Protein AF-V6J7S2-F1 (afdb_monomer)

Organism: NCBI:txid1395513

pLDDT: mean 79.49, std 21.88, range [37.88, 98.75]

Foldseek 3Di:
DDDDPPPPVPVVVPPPPDDDDDDDPPPDDDDDLDDDPVNVVVLVVLLVVLVVLLVVLVVVLVVDDDPVSNVVSVVSNVVSVVVNVVSVVVVVVSVVSVVVVVPPPD

Structure (mmCIF, N/CA/C/O backbone):
data_AF-V6J7S2-F1
#
_entry.id   AF-V6J7S2-F1
#
loop_
_atom_site.group_PDB
_atom_site.id
_atom_site.type_symbol
_atom_site.label_atom_id
_atom_site.label_alt_id
_atom_site.label_comp_id
_atom_site.label_asym_id
_atom_site.label_entity_id
_atom_site.label_seq_id
_atom_site.pdbx_PDB_ins_code
_atom_site.Cartn_x
_atom_site.Cartn_y
_atom_site.Cartn_z
_atom_site.occupancy
_atom_site.B_iso_or_equiv
_atom_site.auth_seq_id
_atom_site.auth_comp_id
_atom_site.auth_asym_id
_atom_site.auth_atom_id
_atom_site.pdbx_PDB_model_num
ATOM 1 N N . MET A 1 1 ? -10.567 63.717 -50.681 1.00 44.69 1 MET A N 1
ATOM 2 C CA . MET A 1 1 ? -10.073 63.108 -49.425 1.00 44.69 1 MET A CA 1
ATOM 3 C C . MET A 1 1 ? -10.692 61.711 -49.360 1.00 44.69 1 MET A C 1
ATOM 5 O O . MET A 1 1 ? -11.870 61.615 -49.075 1.00 44.69 1 MET A O 1
ATOM 9 N N . SER A 1 2 ? -10.089 60.631 -49.881 1.00 49.56 2 SER A N 1
ATOM 10 C CA . SER A 1 2 ? -8.755 60.079 -49.559 1.00 49.56 2 SER A CA 1
ATOM 11 C C . SER A 1 2 ? -8.620 60.026 -48.034 1.00 49.56 2 SER A C 1
ATOM 13 O O . SER A 1 2 ? -8.595 61.090 -47.434 1.00 49.56 2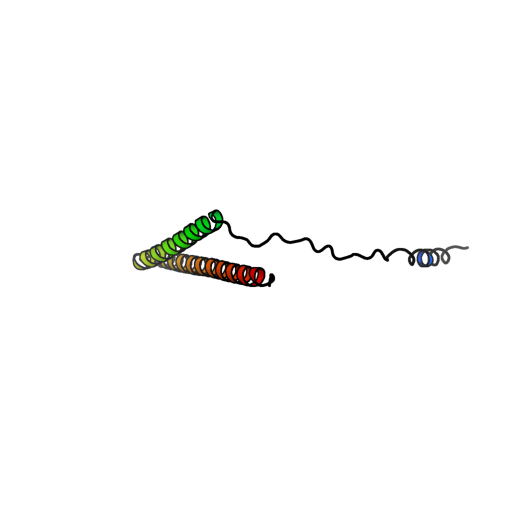 SER A O 1
ATOM 15 N N . THR A 1 3 ? -8.661 58.898 -47.327 1.00 44.06 3 THR A N 1
ATOM 16 C CA . THR A 1 3 ? -7.902 57.656 -47.517 1.00 44.06 3 THR A CA 1
ATOM 17 C C . THR A 1 3 ? -8.476 56.580 -46.570 1.00 44.06 3 THR A C 1
ATOM 19 O O . THR A 1 3 ? -8.279 56.661 -45.364 1.00 44.06 3 THR A O 1
ATOM 22 N N . ALA A 1 4 ? -9.182 55.551 -47.050 1.00 47.41 4 ALA A N 1
ATOM 23 C CA . ALA A 1 4 ? -9.557 54.431 -46.160 1.00 47.41 4 ALA A CA 1
ATOM 24 C C . ALA A 1 4 ? -9.679 53.061 -46.840 1.00 47.41 4 ALA A C 1
ATOM 26 O O . ALA A 1 4 ? -9.749 52.045 -46.157 1.00 47.41 4 ALA A O 1
ATOM 27 N N . THR A 1 5 ? -9.658 52.995 -48.171 1.00 49.12 5 THR A N 1
ATOM 28 C CA . THR A 1 5 ? -9.926 51.743 -48.897 1.00 49.12 5 THR A CA 1
ATOM 29 C C . THR A 1 5 ? -8.680 51.006 -49.389 1.00 49.12 5 THR A C 1
ATOM 31 O O . THR A 1 5 ? -8.796 49.874 -49.848 1.00 49.12 5 THR A O 1
ATOM 34 N N . THR A 1 6 ? -7.480 51.577 -49.242 1.00 51.34 6 THR A N 1
ATOM 35 C CA . THR A 1 6 ? -6.256 50.981 -49.816 1.00 51.34 6 THR A CA 1
ATOM 36 C C . THR A 1 6 ? -5.514 50.029 -48.868 1.00 51.34 6 THR A C 1
ATOM 38 O O . THR A 1 6 ? -4.833 49.130 -49.338 1.00 51.34 6 THR A O 1
ATOM 41 N N . LYS A 1 7 ? -5.672 50.122 -47.538 1.00 50.00 7 LYS A N 1
ATOM 42 C CA . LYS A 1 7 ? -4.854 49.307 -46.608 1.00 50.00 7 LYS A CA 1
ATOM 43 C C . LYS A 1 7 ? -5.317 47.858 -46.399 1.00 50.00 7 LYS A C 1
ATOM 45 O O . LYS A 1 7 ? -4.531 47.055 -45.912 1.00 50.00 7 LYS A O 1
ATOM 50 N N . LYS A 1 8 ? -6.555 47.489 -46.756 1.00 46.56 8 LYS A N 1
ATOM 51 C CA . LYS A 1 8 ? -7.068 46.130 -46.475 1.00 46.56 8 LYS A CA 1
ATOM 52 C C . LYS A 1 8 ? -6.681 45.092 -47.538 1.00 46.56 8 LYS A C 1
ATOM 54 O O . LYS A 1 8 ? -6.517 43.929 -47.199 1.00 46.56 8 LYS A O 1
ATOM 59 N N . LYS A 1 9 ? -6.471 45.508 -48.794 1.00 49.84 9 LYS A N 1
ATOM 60 C CA . LYS A 1 9 ? -6.188 44.590 -49.916 1.00 49.84 9 LYS A CA 1
ATOM 61 C C . LYS A 1 9 ? -4.724 44.151 -50.051 1.00 49.84 9 LYS A C 1
ATOM 63 O O . LYS A 1 9 ? -4.445 43.266 -50.851 1.00 49.84 9 LYS A O 1
ATOM 68 N N . GLU A 1 10 ? -3.798 44.718 -49.277 1.00 46.69 10 GLU A N 1
ATOM 69 C CA . GLU A 1 10 ? -2.367 44.375 -49.374 1.00 46.69 10 GLU A CA 1
ATOM 70 C C . GLU A 1 10 ? -1.913 43.340 -48.329 1.00 46.69 10 GLU A C 1
ATOM 72 O O . GLU A 1 10 ? -1.005 42.553 -48.597 1.00 46.69 10 GLU A O 1
ATOM 77 N N . CYS A 1 11 ? -2.611 43.233 -47.189 1.00 49.66 11 CYS A N 1
ATOM 78 C CA . CYS A 1 11 ? -2.367 42.169 -46.204 1.00 49.66 11 CYS A CA 1
ATOM 79 C C . CYS A 1 11 ? -2.881 40.789 -46.652 1.00 49.66 11 CYS A C 1
ATOM 81 O O . CYS A 1 11 ? -2.386 39.777 -46.165 1.00 49.66 11 CYS A O 1
ATOM 83 N N . GLU A 1 12 ? -3.832 40.718 -47.591 1.00 44.97 12 GLU A N 1
ATOM 84 C CA . GLU A 1 12 ? -4.344 39.434 -48.102 1.00 44.97 12 GLU A CA 1
ATOM 85 C C . GLU A 1 12 ? -3.411 38.786 -49.135 1.00 44.97 12 GLU A C 1
ATOM 87 O O . GLU A 1 12 ? -3.385 37.563 -49.248 1.00 44.97 12 GLU A O 1
ATOM 92 N N . LYS A 1 13 ? -2.590 39.564 -49.859 1.00 46.94 13 LYS A N 1
ATOM 93 C CA . LYS A 1 13 ? -1.695 39.002 -50.888 1.00 46.94 13 LYS A CA 1
ATOM 94 C C . LYS A 1 13 ? -0.370 38.465 -50.327 1.00 46.94 13 LYS A C 1
ATOM 96 O O . LYS A 1 13 ? 0.294 37.685 -51.001 1.00 46.94 13 LYS A O 1
ATOM 101 N N . HIS A 1 14 ? -0.006 38.822 -49.094 1.00 45.78 14 HIS A N 1
ATOM 102 C CA . HIS A 1 14 ? 1.232 38.363 -48.447 1.00 45.78 14 HIS A CA 1
ATOM 103 C C . HIS A 1 14 ? 1.057 37.189 -47.469 1.00 45.78 14 HIS A C 1
ATOM 105 O O . HIS A 1 14 ? 2.049 36.708 -46.932 1.00 45.78 14 HIS A O 1
ATOM 111 N N . MET A 1 15 ? -0.160 36.674 -47.262 1.00 42.97 15 MET A N 1
ATOM 112 C CA . MET A 1 15 ? -0.415 35.586 -46.304 1.00 42.97 15 MET A CA 1
ATOM 113 C C . MET A 1 15 ? -0.782 34.255 -46.983 1.00 42.97 15 MET A C 1
ATOM 115 O O . MET A 1 15 ? -1.6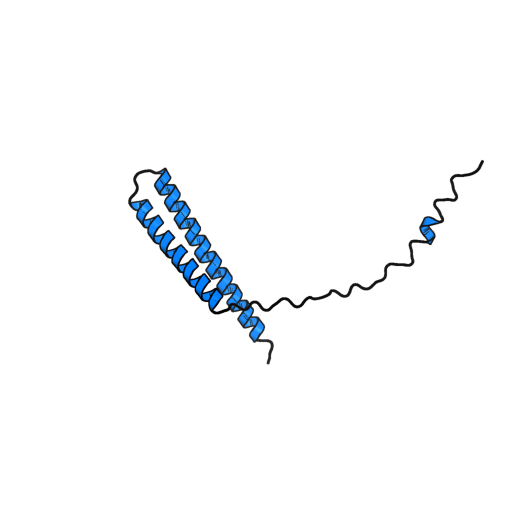17 33.510 -46.484 1.00 42.97 15 MET A O 1
ATOM 119 N N . ASN A 1 16 ? -0.201 33.950 -48.149 1.00 46.41 16 ASN A N 1
ATOM 120 C CA . ASN A 1 16 ? -0.464 32.682 -48.849 1.00 46.41 16 ASN A CA 1
ATOM 121 C C . ASN A 1 16 ? 0.802 32.015 -49.414 1.00 46.41 16 ASN A C 1
ATOM 123 O O . ASN A 1 16 ? 0.753 31.356 -50.444 1.00 46.41 16 ASN A O 1
ATOM 127 N N . MET A 1 17 ? 1.971 32.200 -48.790 1.00 47.00 17 MET A N 1
ATOM 128 C CA . MET A 1 17 ? 3.171 31.520 -49.299 1.00 47.00 17 MET A CA 1
ATOM 129 C C . MET A 1 17 ? 4.188 31.065 -48.255 1.00 47.00 17 MET A C 1
ATOM 131 O O . MET A 1 17 ? 5.372 30.975 -48.564 1.00 47.00 17 MET A O 1
ATOM 135 N N . GLN A 1 18 ? 3.771 30.750 -47.024 1.00 46.72 18 GLN A N 1
ATOM 136 C CA . GLN A 1 18 ? 4.725 30.151 -46.088 1.00 46.72 18 GLN A CA 1
ATOM 137 C C . GLN A 1 18 ? 4.087 29.355 -44.948 1.00 46.72 18 GLN A C 1
ATOM 139 O O . GLN A 1 18 ? 4.198 29.724 -43.785 1.00 46.72 18 GLN A O 1
ATOM 144 N N . GLN A 1 19 ? 3.459 28.218 -45.256 1.00 45.03 19 GLN A N 1
ATOM 145 C CA . GLN A 1 19 ? 3.346 27.159 -44.249 1.00 45.03 19 GLN A CA 1
ATOM 146 C C . GLN A 1 19 ? 3.158 25.784 -44.888 1.00 45.03 19 GLN A C 1
ATOM 148 O O . GLN A 1 19 ? 2.091 25.185 -44.863 1.00 45.03 19 GLN A O 1
ATOM 153 N N . GLN A 1 20 ? 4.237 25.278 -45.477 1.00 45.28 20 GLN A N 1
ATOM 154 C CA . GLN A 1 20 ? 4.367 23.860 -45.795 1.00 45.28 20 GLN A CA 1
ATOM 155 C C . GLN A 1 20 ? 5.742 23.377 -45.325 1.00 45.28 20 GLN A C 1
ATOM 157 O O . GLN A 1 20 ? 6.595 22.979 -46.108 1.00 45.28 20 GLN A O 1
ATOM 162 N N . SER A 1 21 ? 5.985 23.469 -44.016 1.00 42.59 21 SER A N 1
ATOM 163 C CA . SER A 1 21 ? 7.042 22.703 -43.359 1.00 42.59 21 SER A CA 1
ATOM 164 C C . SER A 1 21 ? 6.414 21.416 -42.830 1.00 42.59 21 SER A C 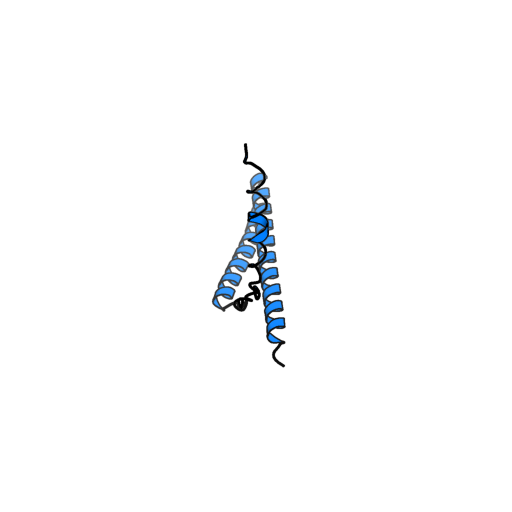1
ATOM 166 O O . SER A 1 21 ? 5.670 21.419 -41.851 1.00 42.59 21 SER A O 1
ATOM 168 N N . GLY A 1 22 ? 6.668 20.315 -43.538 1.00 49.22 22 GLY A N 1
ATOM 169 C CA . GLY A 1 22 ? 6.255 18.978 -43.130 1.00 49.22 22 GLY A CA 1
ATOM 170 C C . GLY A 1 22 ? 6.824 18.650 -41.754 1.00 49.22 22 GLY A C 1
ATOM 171 O O . GLY A 1 22 ? 8.027 18.463 -41.598 1.00 49.22 22 GLY A O 1
ATOM 172 N N . GLN A 1 23 ? 5.955 18.600 -40.749 1.00 48.19 23 GLN A N 1
ATOM 173 C CA . GLN A 1 23 ? 6.290 18.045 -39.448 1.00 48.19 23 GLN A CA 1
ATOM 174 C C . GLN A 1 23 ? 6.207 16.525 -39.567 1.00 48.19 23 GLN A C 1
ATOM 176 O O . GLN A 1 23 ? 5.141 15.932 -39.417 1.00 48.19 23 GLN A O 1
ATOM 181 N N . THR A 1 24 ? 7.329 15.882 -39.882 1.00 60.44 24 THR A N 1
ATOM 182 C CA . THR A 1 24 ? 7.497 14.451 -39.617 1.00 60.44 24 THR A CA 1
ATOM 183 C C . THR A 1 24 ? 7.307 14.234 -38.114 1.00 60.44 24 THR A C 1
ATOM 185 O O . THR A 1 24 ? 8.023 14.871 -37.336 1.00 60.44 24 THR A O 1
ATOM 188 N N . PRO A 1 25 ? 6.363 13.384 -37.673 1.00 61.22 25 PRO A N 1
ATOM 189 C CA . PRO A 1 25 ? 6.224 13.071 -36.260 1.00 61.22 25 PRO A CA 1
ATOM 190 C C . PRO A 1 25 ? 7.525 12.423 -35.778 1.00 61.22 25 PRO A C 1
ATOM 192 O O . PRO A 1 25 ? 7.876 11.315 -36.180 1.00 61.22 25 PRO A O 1
ATOM 195 N N . MET A 1 26 ? 8.268 13.148 -34.941 1.00 61.44 26 MET A N 1
ATOM 196 C CA . MET A 1 26 ? 9.440 12.628 -34.243 1.00 61.44 26 MET A CA 1
ATOM 197 C C . MET A 1 26 ? 8.952 11.595 -33.227 1.00 61.44 26 MET A C 1
ATOM 199 O O . MET A 1 26 ? 8.530 11.940 -32.124 1.00 61.44 26 MET A O 1
ATOM 203 N N . ASN A 1 27 ? 8.965 10.322 -33.618 1.00 69.06 27 ASN A N 1
ATOM 204 C CA . ASN A 1 27 ? 8.729 9.214 -32.705 1.00 69.06 27 ASN A CA 1
ATOM 205 C C . ASN A 1 27 ? 9.981 9.043 -31.836 1.00 69.06 27 ASN A C 1
ATOM 207 O O . ASN A 1 27 ? 10.948 8.400 -32.244 1.00 69.06 27 ASN A O 1
ATOM 211 N N . PHE A 1 28 ? 10.000 9.672 -30.661 1.00 75.31 28 PHE A N 1
ATOM 212 C CA . PHE A 1 28 ? 11.056 9.428 -29.684 1.00 75.31 28 PHE A CA 1
ATOM 213 C C . PHE A 1 28 ? 10.939 7.988 -29.184 1.00 75.31 28 PHE A C 1
ATOM 215 O O . PHE A 1 28 ? 9.878 7.575 -28.715 1.00 75.31 28 PHE A O 1
ATOM 222 N N . ALA A 1 29 ? 12.027 7.223 -29.285 1.00 77.94 29 ALA A N 1
ATOM 223 C CA . ALA A 1 29 ? 12.088 5.885 -28.718 1.00 77.94 29 ALA A CA 1
ATOM 224 C C . ALA A 1 29 ? 11.878 5.984 -27.202 1.00 77.94 29 ALA A C 1
ATOM 226 O O . ALA A 1 29 ? 12.695 6.577 -26.493 1.00 77.94 29 ALA A O 1
ATOM 227 N N . GLN A 1 30 ? 10.765 5.441 -26.707 1.00 73.38 30 GLN A N 1
ATOM 228 C CA . GLN A 1 30 ? 10.561 5.335 -25.271 1.00 73.38 30 GLN A CA 1
ATOM 229 C C . GLN A 1 30 ? 11.487 4.251 -24.711 1.00 73.38 30 GLN A C 1
ATOM 231 O O . GLN A 1 30 ? 11.653 3.203 -25.345 1.00 73.38 30 GLN A O 1
ATOM 236 N N . PRO A 1 31 ? 12.112 4.494 -23.547 1.00 69.50 31 PRO A N 1
ATOM 237 C CA . PRO A 1 31 ? 12.951 3.496 -22.912 1.00 69.50 31 PRO A CA 1
ATOM 238 C C . PRO A 1 31 ? 12.134 2.224 -22.623 1.00 69.50 31 PRO A C 1
ATOM 240 O O . PRO A 1 31 ? 10.962 2.325 -22.248 1.00 69.50 31 PRO A O 1
ATOM 243 N N . PRO A 1 32 ? 12.730 1.029 -22.788 1.00 74.62 32 PRO A N 1
ATOM 244 C CA . PRO A 1 32 ? 12.057 -0.227 -22.489 1.00 74.62 32 PRO A CA 1
ATOM 245 C C . PRO A 1 32 ? 11.554 -0.266 -21.043 1.00 74.62 32 PRO A C 1
ATOM 247 O O . PRO A 1 32 ? 12.280 0.097 -20.117 1.00 74.62 32 PRO A O 1
ATOM 250 N N . ALA A 1 33 ? 10.332 -0.755 -20.843 1.00 76.94 33 ALA A N 1
ATOM 251 C CA . ALA A 1 33 ? 9.802 -1.045 -19.516 1.00 76.94 33 ALA A CA 1
ATOM 252 C C . ALA A 1 33 ? 10.488 -2.311 -18.971 1.00 76.94 33 ALA A C 1
ATOM 254 O O . ALA A 1 33 ? 10.021 -3.431 -19.180 1.00 76.94 33 ALA A O 1
ATOM 255 N N . ILE A 1 34 ? 11.660 -2.133 -18.361 1.00 85.81 34 ILE A N 1
ATOM 256 C CA . ILE A 1 34 ? 12.435 -3.192 -17.710 1.00 85.81 34 ILE A CA 1
ATOM 257 C C . ILE A 1 34 ? 12.471 -2.889 -16.214 1.00 85.81 34 ILE A C 1
ATOM 259 O O . ILE A 1 34 ? 12.874 -1.799 -15.813 1.00 85.81 34 ILE A O 1
ATOM 263 N N . LEU A 1 35 ? 12.095 -3.873 -15.397 1.00 89.00 35 LEU A N 1
ATOM 264 C CA . LEU A 1 35 ? 12.304 -3.843 -13.951 1.00 89.00 35 LEU A CA 1
ATOM 265 C C . LEU A 1 35 ? 13.639 -4.508 -13.624 1.00 89.00 35 LEU A C 1
ATOM 267 O O . LEU A 1 35 ? 13.911 -5.631 -14.051 1.00 89.00 35 LEU A O 1
ATOM 271 N N . SER A 1 36 ? 14.469 -3.815 -12.856 1.00 91.88 36 SER A N 1
ATOM 272 C CA . SER A 1 36 ? 15.715 -4.355 -12.324 1.00 91.88 36 SER A CA 1
ATOM 273 C C . SER A 1 36 ? 15.466 -5.188 -11.064 1.00 91.88 36 SER A C 1
ATOM 275 O O . SER A 1 36 ? 14.434 -5.069 -10.405 1.00 91.88 36 SER A O 1
ATOM 277 N N . THR A 1 37 ? 16.460 -5.977 -10.648 1.00 93.50 37 THR A N 1
ATOM 278 C CA . THR A 1 37 ? 16.434 -6.688 -9.357 1.00 93.50 37 THR A CA 1
ATOM 279 C C . THR A 1 37 ? 16.182 -5.747 -8.179 1.00 93.50 37 THR A C 1
ATOM 281 O O . THR A 1 37 ? 15.470 -6.102 -7.245 1.00 93.50 37 THR A O 1
ATOM 284 N N . LYS A 1 38 ? 16.731 -4.526 -8.227 1.00 95.00 38 LYS A N 1
ATOM 285 C CA . LYS A 1 38 ? 16.532 -3.523 -7.178 1.00 95.00 38 LYS A CA 1
ATOM 286 C C . LYS A 1 38 ? 15.062 -3.106 -7.076 1.00 95.00 38 LYS A C 1
ATOM 288 O O . LYS A 1 38 ? 14.554 -2.956 -5.969 1.00 95.00 38 LYS A O 1
ATOM 293 N N . ASP A 1 39 ? 14.380 -2.965 -8.212 1.00 94.25 39 ASP A N 1
ATOM 294 C CA . ASP A 1 39 ? 12.956 -2.620 -8.248 1.00 94.25 39 ASP A CA 1
ATOM 295 C C . ASP A 1 39 ? 12.109 -3.741 -7.639 1.00 94.25 39 ASP A C 1
ATOM 297 O O . ASP A 1 39 ? 11.226 -3.468 -6.829 1.00 94.25 39 ASP A O 1
ATOM 301 N N . PHE A 1 40 ? 12.426 -5.004 -7.945 1.00 94.50 40 PHE A N 1
ATOM 302 C CA . PHE A 1 40 ? 11.741 -6.153 -7.345 1.00 94.50 40 PHE A CA 1
ATOM 303 C C . PHE A 1 40 ? 11.900 -6.211 -5.824 1.00 94.50 40 PHE A C 1
ATOM 305 O O . PHE A 1 40 ? 10.915 -6.467 -5.138 1.00 94.50 40 PHE A O 1
ATOM 312 N N . LEU A 1 41 ? 13.088 -5.911 -5.290 1.00 96.62 41 LEU A N 1
ATOM 313 C CA . LEU A 1 41 ? 13.311 -5.866 -3.839 1.00 96.62 41 LEU A CA 1
ATOM 314 C C . LEU A 1 41 ? 12.459 -4.783 -3.159 1.00 96.62 41 LEU A C 1
ATOM 316 O O . LEU A 1 41 ? 11.874 -5.029 -2.107 1.00 96.62 41 LEU A O 1
ATOM 320 N N . TYR A 1 42 ? 12.334 -3.597 -3.766 1.00 97.06 42 TYR A N 1
ATOM 321 C CA . TYR A 1 42 ? 11.443 -2.556 -3.240 1.00 97.06 42 TYR A CA 1
ATOM 322 C C . TYR A 1 42 ? 9.963 -2.945 -3.340 1.00 97.06 42 TYR A C 1
ATOM 324 O O . TYR A 1 42 ? 9.188 -2.648 -2.431 1.00 97.06 42 TYR A O 1
ATOM 332 N N . ILE A 1 43 ? 9.563 -3.612 -4.428 1.00 97.19 43 ILE A N 1
ATOM 333 C CA . ILE A 1 43 ? 8.191 -4.103 -4.614 1.00 97.19 43 ILE A CA 1
ATOM 334 C C . ILE A 1 43 ? 7.854 -5.178 -3.567 1.00 97.19 43 ILE A C 1
ATOM 336 O O . ILE A 1 43 ? 6.769 -5.160 -2.989 1.00 97.19 43 ILE A O 1
ATOM 340 N N . GLU A 1 44 ? 8.776 -6.096 -3.289 1.00 97.75 44 GLU A N 1
ATOM 341 C CA . GLU A 1 44 ? 8.606 -7.125 -2.261 1.00 97.75 44 GLU A CA 1
ATOM 342 C C . GLU A 1 44 ? 8.430 -6.511 -0.865 1.00 97.75 44 GLU A C 1
ATOM 344 O O . GLU A 1 44 ? 7.512 -6.895 -0.129 1.00 97.75 44 GLU A O 1
ATOM 349 N N . ASP A 1 45 ? 9.254 -5.519 -0.521 1.00 98.12 45 ASP A N 1
ATOM 350 C CA . ASP A 1 45 ? 9.168 -4.821 0.763 1.00 98.12 45 ASP A CA 1
ATOM 351 C C . ASP A 1 45 ? 7.817 -4.105 0.922 1.00 98.12 45 ASP A C 1
ATOM 353 O O . ASP A 1 45 ? 7.114 -4.296 1.917 1.00 98.12 45 ASP A O 1
ATOM 357 N N . ILE A 1 46 ? 7.364 -3.362 -0.096 1.00 98.19 46 ILE A N 1
ATOM 358 C CA . ILE A 1 46 ? 6.087 -2.641 -0.003 1.00 98.19 46 ILE A CA 1
ATOM 359 C C . ILE A 1 46 ? 4.875 -3.587 0.023 1.00 98.19 46 ILE A C 1
ATOM 361 O O . ILE A 1 46 ? 3.880 -3.304 0.699 1.00 98.19 46 ILE A O 1
ATOM 365 N N . LEU A 1 47 ? 4.932 -4.730 -0.670 1.00 98.56 47 LEU A N 1
ATOM 366 C CA . LEU A 1 47 ? 3.890 -5.758 -0.593 1.00 98.56 47 LEU A CA 1
ATOM 367 C C . LEU A 1 47 ? 3.829 -6.357 0.818 1.00 98.56 47 LEU A C 1
ATOM 369 O O . LEU A 1 47 ? 2.742 -6.484 1.390 1.00 98.56 47 LEU A O 1
ATOM 373 N N . SER A 1 48 ? 4.989 -6.656 1.400 1.00 98.44 48 SER A N 1
ATOM 374 C CA . SER A 1 48 ? 5.110 -7.173 2.766 1.00 98.44 48 SER A CA 1
ATOM 375 C C . SER A 1 48 ? 4.604 -6.166 3.800 1.00 98.44 48 SER A C 1
ATOM 377 O O . SER A 1 48 ? 3.853 -6.533 4.709 1.00 98.44 48 SER A O 1
ATOM 379 N N . TRP A 1 49 ? 4.934 -4.885 3.628 1.00 98.25 49 TRP A N 1
ATOM 380 C CA . TRP A 1 49 ? 4.46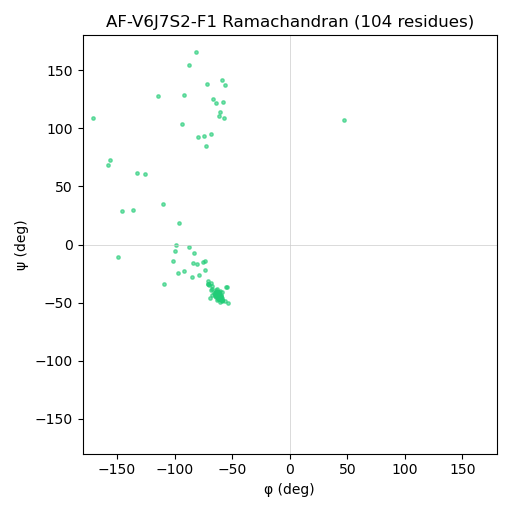9 -3.800 4.488 1.00 98.25 49 TRP A CA 1
ATOM 381 C C . TRP A 1 49 ? 2.945 -3.637 4.445 1.00 98.25 49 TRP A C 1
ATOM 383 O O . TRP A 1 49 ? 2.300 -3.598 5.496 1.00 98.25 49 TRP A O 1
ATOM 393 N N . ASN A 1 50 ? 2.344 -3.636 3.249 1.00 98.62 50 ASN A N 1
ATOM 394 C CA . ASN A 1 50 ? 0.888 -3.590 3.103 1.00 98.62 50 ASN A CA 1
ATOM 395 C C . ASN A 1 50 ? 0.219 -4.783 3.799 1.00 98.62 50 ASN A C 1
ATOM 397 O O . ASN A 1 50 ? -0.698 -4.591 4.596 1.00 98.62 50 ASN A O 1
ATOM 401 N N . LEU A 1 51 ? 0.705 -6.008 3.571 1.00 98.50 51 LEU A N 1
ATOM 402 C CA . LEU A 1 51 ? 0.149 -7.207 4.204 1.00 98.50 51 LEU A CA 1
ATOM 403 C C . LEU A 1 51 ? 0.254 -7.161 5.736 1.00 98.50 51 LEU A C 1
ATOM 405 O O . LEU A 1 51 ? -0.694 -7.521 6.440 1.00 98.50 51 LEU A O 1
ATOM 409 N N . ALA A 1 52 ? 1.388 -6.696 6.263 1.00 98.56 52 ALA A N 1
ATOM 410 C CA . ALA A 1 52 ? 1.590 -6.539 7.697 1.00 98.56 52 ALA A CA 1
ATOM 411 C C . ALA A 1 52 ? 0.589 -5.550 8.314 1.00 98.56 52 ALA A C 1
ATOM 413 O O . ALA A 1 52 ? 0.015 -5.847 9.366 1.00 98.56 52 ALA A O 1
ATOM 414 N N . ILE A 1 53 ? 0.340 -4.409 7.663 1.00 98.62 53 ILE A N 1
ATOM 415 C CA . ILE A 1 53 ? -0.628 -3.424 8.158 1.00 98.62 53 ILE A CA 1
ATOM 416 C C . ILE A 1 53 ? -2.052 -3.969 8.094 1.00 98.62 53 ILE A C 1
ATOM 418 O O . ILE A 1 53 ? -2.769 -3.842 9.081 1.00 98.62 53 ILE A O 1
ATOM 422 N N . ILE A 1 54 ? -2.449 -4.632 7.003 1.00 98.69 54 ILE A N 1
ATOM 423 C CA . ILE A 1 54 ? -3.787 -5.240 6.867 1.00 98.69 54 ILE A CA 1
ATOM 424 C C . ILE A 1 54 ? -4.074 -6.170 8.050 1.00 98.69 54 ILE A C 1
ATOM 426 O O . ILE A 1 54 ? -5.101 -6.041 8.720 1.00 98.69 54 ILE A O 1
ATOM 430 N N . LYS A 1 55 ? -3.133 -7.074 8.355 1.00 98.44 55 LYS A N 1
ATOM 431 C CA . LYS A 1 55 ? -3.269 -8.034 9.460 1.00 98.44 55 LYS A CA 1
ATOM 432 C C . LYS A 1 55 ? -3.366 -7.336 10.816 1.00 98.44 55 LYS A C 1
ATOM 434 O O . LYS A 1 55 ? -4.215 -7.700 11.625 1.00 98.44 55 LYS A O 1
ATOM 439 N N . LYS A 1 56 ? -2.516 -6.335 11.067 1.00 98.50 56 LYS A N 1
ATOM 440 C CA . LYS A 1 56 ? -2.501 -5.603 12.344 1.00 98.50 56 LYS A CA 1
ATOM 441 C C . LYS A 1 56 ? -3.745 -4.742 12.531 1.00 98.50 56 LYS A C 1
ATOM 443 O O . LYS A 1 56 ? -4.360 -4.810 13.587 1.00 98.50 56 LYS A O 1
ATOM 448 N N . ALA A 1 57 ? -4.143 -3.984 11.513 1.00 98.31 57 ALA A N 1
ATOM 449 C CA . ALA A 1 57 ? -5.326 -3.133 11.562 1.00 98.31 57 ALA A CA 1
ATOM 450 C C . ALA A 1 57 ? -6.595 -3.962 11.800 1.00 98.31 57 ALA A C 1
ATOM 452 O O . ALA A 1 57 ? -7.394 -3.624 12.669 1.00 98.31 57 ALA A O 1
ATOM 453 N N . HIS A 1 58 ? -6.738 -5.097 11.106 1.00 97.69 58 HIS A N 1
ATOM 454 C CA . HIS A 1 58 ? -7.858 -6.010 11.332 1.00 97.69 58 HIS A CA 1
ATOM 455 C C . HIS A 1 58 ? -7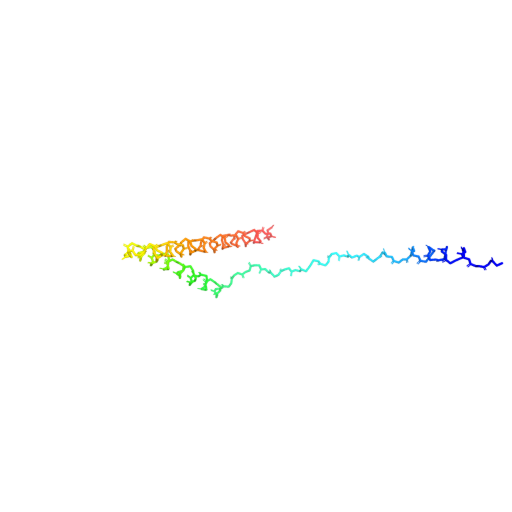.853 -6.600 12.752 1.00 97.69 58 HIS A C 1
ATOM 457 O O . HIS A 1 58 ? -8.896 -6.660 13.400 1.00 97.69 58 HIS A O 1
ATOM 463 N N . ALA A 1 59 ? -6.690 -7.019 13.263 1.00 97.81 59 ALA A N 1
ATOM 464 C CA . ALA A 1 59 ? -6.577 -7.537 14.626 1.00 97.81 59 ALA A CA 1
ATOM 465 C C . ALA A 1 59 ? -6.916 -6.469 15.681 1.00 97.81 59 ALA A C 1
ATOM 467 O O . ALA A 1 59 ? -7.657 -6.751 16.617 1.00 97.81 59 ALA A O 1
ATOM 468 N N . TYR A 1 60 ? -6.427 -5.238 15.520 1.00 97.62 60 TYR A N 1
ATOM 469 C CA . TYR A 1 60 ? -6.675 -4.156 16.475 1.00 97.62 60 TYR A CA 1
ATOM 470 C C . TYR A 1 60 ? -8.113 -3.647 16.441 1.00 97.62 60 TYR A C 1
ATOM 472 O O . TYR A 1 60 ? -8.661 -3.365 17.502 1.00 97.62 60 TYR A O 1
ATOM 480 N N . ALA A 1 61 ? -8.765 -3.625 15.275 1.00 97.88 61 ALA A N 1
ATOM 481 C CA . ALA A 1 61 ? -10.195 -3.332 15.191 1.00 97.88 61 ALA A CA 1
ATOM 482 C C . ALA A 1 61 ? -11.029 -4.274 16.084 1.00 97.88 61 ALA A C 1
ATOM 484 O O . ALA A 1 61 ? -11.977 -3.829 16.718 1.00 97.88 61 ALA A O 1
ATOM 485 N N . ALA A 1 62 ? -10.645 -5.551 16.201 1.00 96.44 62 ALA A N 1
ATOM 486 C CA . ALA A 1 62 ? -11.328 -6.517 17.068 1.00 96.44 62 ALA A CA 1
ATOM 487 C C . ALA A 1 62 ? -11.025 -6.345 18.572 1.00 96.44 62 ALA A C 1
ATOM 489 O O . ALA A 1 62 ? -11.724 -6.917 19.405 1.00 96.44 62 ALA A O 1
ATOM 490 N N . MET A 1 63 ? -9.981 -5.591 18.930 1.00 96.88 63 MET A N 1
ATOM 491 C CA . MET A 1 63 ? -9.543 -5.385 20.317 1.00 96.88 63 MET A CA 1
ATOM 492 C C . MET A 1 63 ? -9.985 -4.032 20.893 1.00 96.88 63 MET A C 1
ATOM 494 O O . MET A 1 63 ? -9.893 -3.818 22.103 1.00 96.88 63 MET A O 1
ATOM 498 N N . CYS A 1 64 ? -10.438 -3.107 20.047 1.00 96.12 64 CYS A N 1
ATOM 499 C CA . CYS A 1 64 ? -10.880 -1.778 20.452 1.00 96.12 64 CYS A CA 1
ATOM 500 C C . CYS A 1 64 ? -12.366 -1.763 20.840 1.00 96.12 64 CYS A C 1
ATOM 502 O O . CYS A 1 64 ? -13.157 -2.584 20.388 1.00 96.12 64 CYS A O 1
ATOM 504 N N . GLN A 1 65 ? -12.742 -0.803 21.685 1.00 97.25 65 GLN A N 1
ATOM 505 C CA . GLN A 1 65 ? -14.137 -0.554 22.088 1.00 97.25 65 GLN A CA 1
ATOM 506 C C . GLN A 1 65 ? -14.671 0.745 21.471 1.00 97.25 65 GLN A C 1
ATOM 508 O O . GLN A 1 65 ? -15.844 0.833 21.107 1.00 97.25 65 GLN A O 1
ATOM 513 N N . ASP A 1 66 ? -13.785 1.734 21.322 1.00 98.19 66 ASP A N 1
ATOM 514 C CA . ASP A 1 66 ? -14.069 3.010 20.679 1.00 98.19 66 ASP A CA 1
ATOM 515 C C . ASP A 1 66 ? -14.415 2.806 19.196 1.00 98.19 66 ASP A C 1
ATOM 517 O O . ASP A 1 66 ? -13.629 2.244 18.424 1.00 98.19 66 ASP A O 1
ATOM 521 N N . GLN A 1 67 ? -15.611 3.253 18.810 1.00 97.88 67 GLN A N 1
ATOM 522 C CA . GLN A 1 67 ? -16.135 3.059 17.462 1.00 97.88 67 GLN A CA 1
ATOM 523 C C . GLN A 1 67 ? -15.356 3.848 16.409 1.00 97.88 67 GLN A C 1
ATOM 525 O O . GLN A 1 67 ? -15.143 3.326 15.315 1.00 97.88 67 GLN A O 1
ATOM 530 N N . ASP A 1 68 ? -14.875 5.050 16.721 1.00 98.12 68 ASP A N 1
ATOM 531 C CA . ASP A 1 68 ? -14.115 5.863 15.771 1.00 98.12 68 ASP A CA 1
ATOM 532 C C . ASP A 1 68 ? -12.756 5.217 15.483 1.00 98.12 68 ASP A C 1
ATOM 534 O O . ASP A 1 68 ? -12.323 5.144 14.328 1.00 98.12 68 ASP A O 1
ATOM 538 N N . VAL A 1 69 ? -12.119 4.645 16.510 1.00 97.94 69 VAL A N 1
ATOM 539 C CA . VAL A 1 69 ? -10.874 3.878 16.353 1.00 97.94 69 VAL A CA 1
ATOM 540 C C . VAL A 1 69 ? -11.101 2.629 15.500 1.00 97.94 69 VAL A C 1
ATOM 542 O O . VAL A 1 69 ? -10.321 2.365 14.582 1.00 97.94 69 VAL A O 1
ATOM 545 N N . ILE A 1 70 ? -12.178 1.876 15.747 1.00 98.56 70 ILE A N 1
ATOM 546 C CA . ILE A 1 70 ? -12.525 0.692 14.945 1.00 98.56 70 ILE A CA 1
ATOM 547 C C . ILE A 1 70 ? -12.713 1.075 13.472 1.00 98.56 70 ILE A C 1
ATOM 549 O O . ILE A 1 70 ? -12.148 0.431 12.583 1.00 98.56 70 ILE A O 1
ATOM 553 N N . GLN A 1 71 ? -13.470 2.139 13.195 1.00 98.38 71 GLN A N 1
ATOM 554 C CA . GLN A 1 71 ? -13.709 2.598 11.827 1.00 98.38 71 GLN A CA 1
ATOM 555 C C . GLN A 1 71 ? -12.418 3.064 11.146 1.00 98.38 71 GLN A C 1
ATOM 557 O O . GLN A 1 71 ? -12.175 2.725 9.983 1.00 98.38 71 GLN A O 1
ATOM 562 N N . ALA A 1 72 ? -11.546 3.775 11.865 1.00 98.25 72 ALA A N 1
ATOM 563 C CA . ALA A 1 72 ? -10.243 4.183 11.352 1.00 98.25 72 ALA A CA 1
ATOM 564 C C . ALA A 1 72 ? -9.356 2.975 10.997 1.00 98.25 72 ALA A C 1
ATOM 566 O O . ALA A 1 72 ? -8.742 2.953 9.924 1.00 98.25 72 ALA A O 1
ATOM 567 N N . MET A 1 73 ? -9.329 1.939 11.842 1.00 98.50 73 MET A N 1
ATOM 568 C CA . MET A 1 73 ? -8.591 0.697 11.578 1.00 98.50 73 MET A CA 1
ATOM 569 C C . MET A 1 73 ? -9.150 -0.052 10.363 1.00 98.50 73 MET A C 1
ATOM 571 O O . MET A 1 73 ? -8.388 -0.466 9.487 1.00 98.50 73 MET A O 1
ATOM 575 N N . ASN A 1 74 ? -10.476 -0.161 10.247 1.00 98.25 74 ASN A N 1
ATOM 576 C CA . ASN A 1 74 ? -11.124 -0.790 9.095 1.00 98.25 74 ASN A CA 1
ATOM 577 C C . ASN A 1 74 ? -10.810 -0.050 7.790 1.00 98.25 74 ASN A C 1
ATOM 579 O O . ASN A 1 74 ? -10.430 -0.675 6.798 1.00 98.25 74 ASN A O 1
ATOM 583 N N . ARG A 1 75 ? -10.891 1.286 7.798 1.00 98.44 75 ARG A N 1
ATOM 584 C CA . ARG A 1 75 ? -10.533 2.116 6.640 1.00 98.44 75 ARG A CA 1
ATOM 585 C C . ARG A 1 75 ? -9.062 1.960 6.264 1.00 98.44 75 ARG A C 1
ATOM 587 O O . ARG A 1 75 ? -8.746 1.855 5.081 1.00 98.44 75 ARG A O 1
ATOM 594 N N . THR A 1 76 ? -8.177 1.907 7.258 1.00 98.44 76 THR A N 1
ATOM 595 C CA . THR A 1 76 ? -6.740 1.670 7.058 1.00 98.44 76 THR A CA 1
ATOM 596 C C . THR A 1 76 ? -6.509 0.316 6.392 1.00 98.44 76 THR A C 1
ATOM 598 O O . THR A 1 76 ? -5.851 0.241 5.358 1.00 98.44 76 THR A O 1
ATOM 601 N N . SER A 1 77 ? -7.121 -0.749 6.914 1.00 98.38 77 SER A N 1
ATOM 602 C CA . SER A 1 77 ? -7.026 -2.091 6.332 1.00 98.38 77 SER A CA 1
ATOM 603 C C . SER A 1 77 ? -7.481 -2.115 4.866 1.00 98.38 77 SER A C 1
ATOM 605 O O . SER A 1 77 ? -6.743 -2.568 3.992 1.00 98.38 77 SER A O 1
ATOM 607 N N . GLN A 1 78 ? -8.644 -1.528 4.561 1.00 98.50 78 GLN A N 1
ATOM 608 C CA . GLN A 1 78 ? -9.165 -1.440 3.190 1.00 98.50 78 GLN A CA 1
ATOM 609 C C . GLN A 1 78 ? -8.234 -0.660 2.252 1.00 98.50 78 GLN A C 1
ATOM 611 O O . GLN A 1 78 ? -8.027 -1.065 1.106 1.00 98.50 78 GLN A O 1
ATOM 616 N N . LEU A 1 79 ? -7.642 0.437 2.735 1.00 98.62 79 LEU A N 1
ATOM 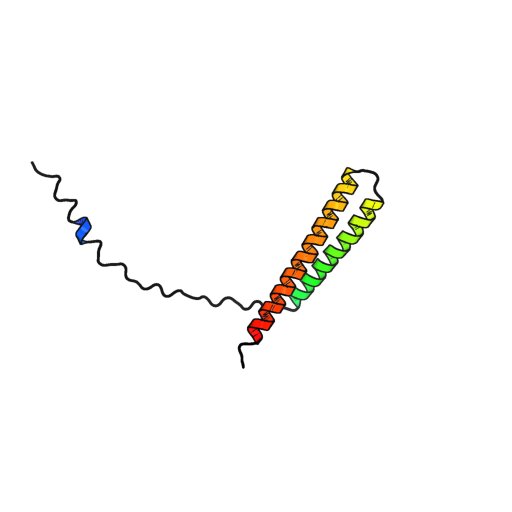617 C CA . LEU A 1 79 ? -6.682 1.232 1.974 1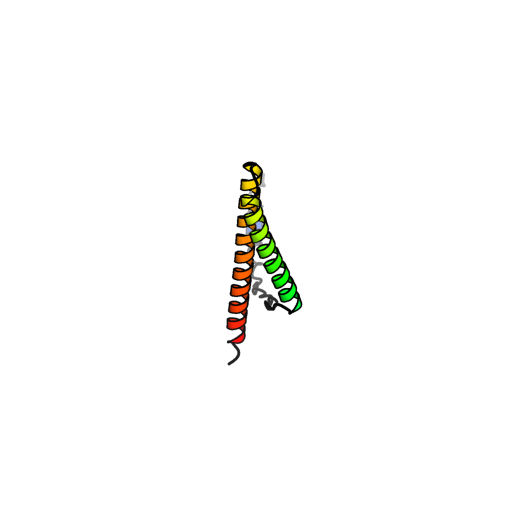.00 98.62 79 LEU A CA 1
ATOM 618 C C . LEU A 1 79 ? -5.470 0.388 1.555 1.00 98.62 79 LEU A C 1
ATOM 620 O O . LEU A 1 79 ? -5.092 0.397 0.383 1.00 98.62 79 LEU A O 1
ATOM 624 N N . HIS A 1 80 ? -4.891 -0.360 2.496 1.00 98.75 80 HIS A N 1
ATOM 625 C CA . HIS A 1 80 ? -3.724 -1.201 2.235 1.00 98.75 80 HIS A CA 1
ATOM 626 C C . HIS A 1 80 ? -4.056 -2.423 1.370 1.00 98.75 80 HIS A C 1
ATOM 628 O O . HIS A 1 80 ? -3.239 -2.792 0.528 1.00 98.75 80 HIS A O 1
ATOM 634 N N . ILE A 1 81 ? -5.257 -3.007 1.494 1.00 98.69 81 ILE A N 1
ATOM 635 C CA . ILE A 1 81 ? -5.734 -4.063 0.579 1.00 98.69 81 ILE A CA 1
ATOM 636 C C . ILE A 1 81 ? -5.755 -3.542 -0.858 1.00 98.69 81 ILE A C 1
ATOM 638 O O . ILE A 1 81 ? -5.218 -4.187 -1.758 1.00 98.69 81 ILE A O 1
ATOM 642 N N . ARG A 1 82 ? -6.337 -2.358 -1.074 1.00 98.69 82 ARG A N 1
ATOM 643 C CA . ARG A 1 82 ? -6.392 -1.745 -2.403 1.00 98.69 82 ARG A CA 1
ATOM 644 C C . ARG A 1 82 ? -4.986 -1.474 -2.942 1.00 98.69 82 ARG A C 1
A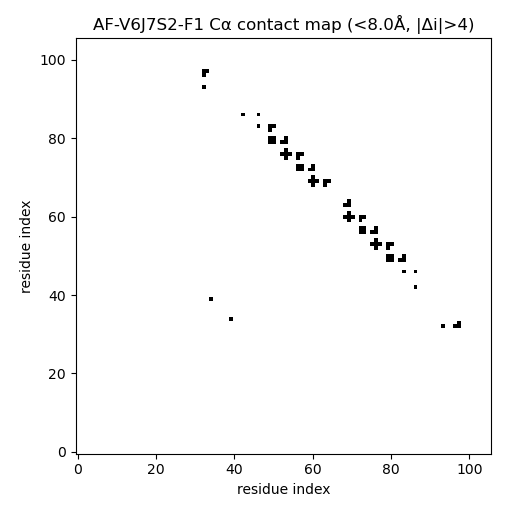TOM 646 O O . ARG A 1 82 ? -4.694 -1.871 -4.060 1.00 98.69 82 ARG A O 1
ATOM 653 N N . HIS A 1 83 ? -4.094 -0.884 -2.142 1.00 98.62 83 HIS A N 1
ATOM 654 C CA . HIS A 1 83 ? -2.709 -0.644 -2.568 1.00 98.62 83 HIS A CA 1
ATOM 655 C C . HIS A 1 83 ? -1.965 -1.930 -2.941 1.00 98.62 83 HIS A C 1
ATOM 657 O O . HIS A 1 83 ? -1.265 -1.955 -3.951 1.00 98.62 83 HIS A O 1
ATOM 663 N N . TYR A 1 84 ? -2.146 -3.007 -2.175 1.00 98.69 84 TYR A N 1
ATOM 664 C CA . TYR A 1 84 ? -1.569 -4.312 -2.491 1.00 98.69 84 TYR A CA 1
ATOM 665 C C . TYR A 1 84 ? -2.057 -4.827 -3.855 1.00 98.69 84 TYR A C 1
ATOM 667 O O . TYR A 1 84 ? -1.253 -5.226 -4.697 1.00 98.69 84 TYR A O 1
ATOM 675 N N . GLN A 1 85 ? -3.369 -4.760 -4.105 1.00 98.56 85 GLN A N 1
ATOM 676 C CA . GLN A 1 85 ? -3.966 -5.172 -5.380 1.00 98.56 85 GLN A CA 1
ATOM 677 C C . GLN A 1 85 ? -3.507 -4.295 -6.551 1.00 98.56 85 GLN A C 1
ATOM 679 O O . GLN A 1 85 ? -3.184 -4.822 -7.613 1.00 98.56 85 GLN A O 1
ATOM 684 N N . ASP A 1 86 ? -3.430 -2.976 -6.361 1.00 98.31 86 ASP A N 1
ATOM 685 C CA . ASP A 1 86 ? -2.964 -2.033 -7.381 1.00 98.31 86 ASP A CA 1
ATOM 686 C C . ASP A 1 86 ? -1.531 -2.373 -7.824 1.00 98.31 86 ASP A C 1
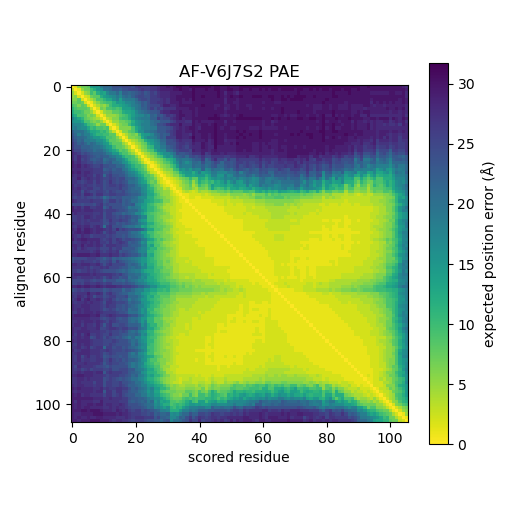ATOM 688 O O . ASP A 1 86 ? -1.256 -2.471 -9.023 1.00 98.31 86 ASP A O 1
ATOM 692 N N . ILE A 1 87 ? -0.630 -2.639 -6.870 1.00 97.56 87 ILE A N 1
ATOM 693 C CA . ILE A 1 87 ? 0.763 -3.022 -7.151 1.00 97.56 87 ILE A CA 1
ATOM 694 C C . ILE A 1 87 ? 0.821 -4.341 -7.931 1.00 97.56 87 ILE A C 1
ATOM 696 O O . ILE A 1 87 ? 1.512 -4.417 -8.949 1.00 97.56 87 ILE A O 1
ATOM 700 N N . LEU A 1 88 ? 0.063 -5.362 -7.513 1.00 97.50 88 LEU A N 1
ATOM 701 C CA . LEU A 1 88 ? 0.010 -6.641 -8.230 1.00 97.50 88 LEU A CA 1
ATOM 702 C C . LEU A 1 88 ? -0.532 -6.490 -9.655 1.00 97.50 88 LEU A C 1
ATOM 704 O O . LEU A 1 88 ? 0.009 -7.081 -10.589 1.00 97.50 88 LEU A O 1
ATOM 708 N N . ASN A 1 89 ? -1.561 -5.664 -9.845 1.00 96.94 89 ASN A N 1
ATOM 709 C CA . ASN A 1 89 ? -2.121 -5.380 -11.163 1.00 96.94 89 ASN A CA 1
ATOM 710 C C . ASN A 1 89 ? -1.102 -4.680 -12.071 1.00 96.94 89 ASN A C 1
ATOM 712 O O . ASN A 1 89 ? -0.988 -5.020 -13.251 1.00 96.94 89 ASN A O 1
ATOM 716 N N . HIS A 1 90 ? -0.345 -3.716 -11.541 1.00 93.69 90 HIS A N 1
ATOM 717 C CA . HIS A 1 90 ? 0.734 -3.064 -12.284 1.00 93.69 90 HIS A CA 1
ATOM 718 C C . HIS A 1 90 ? 1.844 -4.047 -12.659 1.00 93.69 90 HIS A C 1
ATOM 720 O O . HIS A 1 90 ? 2.290 -4.045 -13.807 1.00 93.69 90 HIS A O 1
ATOM 726 N N . LEU A 1 91 ? 2.231 -4.931 -11.738 1.00 93.50 91 LEU A N 1
ATOM 727 C CA . LEU A 1 91 ? 3.239 -5.954 -11.999 1.00 93.50 91 LEU A CA 1
ATOM 728 C C . LEU A 1 91 ? 2.775 -6.954 -13.069 1.00 93.50 91 LEU A C 1
ATOM 730 O O . LEU A 1 91 ? 3.522 -7.254 -13.999 1.00 93.50 91 LEU A O 1
ATOM 734 N N . GLY A 1 92 ? 1.521 -7.408 -13.003 1.00 91.44 92 GLY A N 1
ATOM 735 C CA . GLY A 1 92 ? 0.930 -8.290 -14.013 1.00 91.44 92 GLY A CA 1
ATOM 736 C C . GLY A 1 92 ? 0.918 -7.665 -15.412 1.00 91.44 92 GLY A C 1
ATOM 737 O O . GLY A 1 92 ? 1.318 -8.309 -16.382 1.00 91.44 92 GLY A O 1
ATOM 738 N N . LYS A 1 93 ? 0.543 -6.382 -15.521 1.00 90.44 93 LYS A N 1
ATOM 739 C CA . LYS A 1 93 ? 0.604 -5.624 -16.786 1.00 90.44 93 LYS A CA 1
ATOM 740 C C . LYS A 1 93 ? 2.033 -5.481 -17.311 1.00 90.44 93 LYS A C 1
ATOM 742 O O . LYS A 1 93 ? 2.250 -5.574 -18.520 1.00 90.44 93 LYS A O 1
ATOM 747 N N . HIS A 1 94 ? 3.003 -5.273 -16.419 1.00 87.31 94 HIS A N 1
ATOM 748 C CA . HIS A 1 94 ? 4.411 -5.188 -16.794 1.00 87.31 94 HIS A CA 1
ATOM 749 C C . HIS A 1 94 ? 4.905 -6.516 -17.382 1.00 87.31 94 HIS A C 1
ATOM 751 O O . HIS A 1 94 ? 5.476 -6.526 -18.467 1.00 87.31 94 HIS A O 1
ATOM 757 N N . ILE A 1 95 ? 4.612 -7.644 -16.725 1.00 83.88 95 ILE A N 1
ATOM 758 C CA . ILE A 1 95 ? 4.992 -8.986 -17.200 1.00 83.88 95 ILE A CA 1
ATOM 759 C C . ILE A 1 95 ? 4.382 -9.281 -18.579 1.00 83.88 95 ILE A C 1
ATOM 761 O O . ILE A 1 95 ? 5.081 -9.765 -19.469 1.00 83.88 95 ILE A O 1
ATOM 765 N N . GLN A 1 96 ? 3.104 -8.943 -18.790 1.00 80.19 96 GLN A N 1
ATOM 766 C CA . GLN A 1 96 ? 2.447 -9.109 -20.093 1.00 80.19 96 GLN A CA 1
ATOM 767 C C . GLN A 1 96 ? 3.097 -8.245 -21.182 1.00 80.19 96 GLN A C 1
ATOM 769 O O . GLN A 1 96 ? 3.357 -8.735 -22.279 1.00 80.19 96 GLN A O 1
ATOM 774 N N . THR A 1 97 ? 3.409 -6.983 -20.873 1.00 78.69 97 THR A N 1
ATOM 775 C CA . THR A 1 97 ? 4.106 -6.078 -21.803 1.00 78.69 97 THR A CA 1
ATOM 776 C C . THR A 1 97 ? 5.474 -6.636 -22.202 1.00 78.69 97 THR A C 1
ATOM 778 O O . THR A 1 97 ? 5.803 -6.663 -23.388 1.00 78.69 97 THR A O 1
ATOM 781 N N . THR A 1 98 ? 6.255 -7.139 -21.240 1.00 70.62 98 THR A N 1
ATOM 782 C CA . THR A 1 98 ? 7.567 -7.744 -21.512 1.00 70.62 98 THR A CA 1
ATOM 783 C C . THR A 1 98 ? 7.450 -9.007 -22.376 1.00 70.62 98 THR A C 1
ATOM 785 O O . THR A 1 98 ? 8.240 -9.178 -23.302 1.00 70.62 98 THR A O 1
ATOM 788 N N . ALA A 1 99 ? 6.450 -9.863 -22.137 1.00 66.81 99 ALA A N 1
ATOM 789 C CA . ALA A 1 99 ? 6.228 -11.072 -22.936 1.00 66.81 99 ALA A CA 1
ATOM 790 C C . ALA A 1 99 ? 5.882 -10.756 -24.404 1.00 66.81 99 ALA A C 1
ATOM 792 O O . ALA A 1 99 ? 6.411 -11.394 -25.312 1.00 66.81 99 ALA A O 1
ATOM 793 N N . MET A 1 100 ? 5.051 -9.736 -24.646 1.00 60.50 100 MET A N 1
ATOM 794 C CA . MET A 1 100 ? 4.688 -9.304 -26.002 1.00 60.50 100 MET A CA 1
ATOM 795 C C . MET A 1 100 ? 5.860 -8.642 -26.744 1.00 60.50 100 MET A C 1
ATOM 797 O O . MET A 1 100 ? 6.007 -8.832 -27.948 1.00 60.50 100 MET A O 1
ATOM 801 N N . ALA A 1 101 ? 6.721 -7.899 -26.039 1.00 59.69 101 ALA A N 1
ATOM 802 C CA . ALA A 1 101 ? 7.912 -7.282 -26.628 1.00 59.69 101 ALA A CA 1
ATOM 803 C C . ALA A 1 101 ? 9.002 -8.312 -26.990 1.00 59.69 101 ALA A C 1
ATOM 805 O O . ALA A 1 101 ? 9.718 -8.130 -27.972 1.00 59.69 101 ALA A O 1
ATOM 806 N N . GLY A 1 102 ? 9.107 -9.411 -26.234 1.00 57.53 102 GLY A N 1
ATOM 807 C CA . GLY A 1 102 ? 10.046 -10.505 -26.510 1.00 57.53 102 GLY A CA 1
ATOM 808 C C . GLY A 1 102 ? 9.661 -11.405 -27.694 1.00 57.53 102 GLY A C 1
ATOM 809 O O . GLY A 1 102 ? 10.505 -12.159 -28.169 1.00 57.53 102 GLY A O 1
ATOM 810 N N . GLY A 1 103 ? 8.419 -11.325 -28.187 1.00 51.66 103 GLY A N 1
ATOM 811 C CA . GLY A 1 103 ? 7.902 -12.157 -29.284 1.00 51.66 103 GLY A CA 1
ATOM 812 C C . GLY A 1 103 ? 8.136 -11.623 -30.705 1.00 51.66 103 GLY A C 1
ATOM 813 O O . GLY A 1 103 ? 7.760 -12.292 -31.659 1.00 51.66 103 GLY A O 1
ATOM 814 N N . VAL A 1 104 ? 8.745 -10.442 -30.876 1.00 47.56 104 VAL A N 1
ATOM 815 C CA . VAL A 1 104 ? 8.927 -9.778 -32.192 1.00 47.56 104 VAL A CA 1
ATOM 816 C C . VAL A 1 104 ? 10.310 -10.063 -32.818 1.00 47.56 104 VAL A C 1
ATOM 818 O O . VAL A 1 104 ? 10.756 -9.357 -33.715 1.00 47.56 104 VAL A O 1
ATOM 821 N N . MET A 1 105 ? 11.016 -11.103 -32.363 1.00 45.53 105 MET A N 1
ATOM 822 C CA . MET A 1 105 ? 12.287 -11.550 -32.958 1.00 45.53 105 MET A CA 1
ATOM 823 C C . MET A 1 105 ? 12.263 -13.036 -33.332 1.00 45.53 105 MET A C 1
ATOM 825 O O . MET A 1 105 ? 13.070 -13.826 -32.833 1.00 45.53 105 MET A O 1
ATOM 829 N N . GLN A 1 106 ? 11.348 -13.420 -34.223 1.00 37.88 106 GLN A N 1
ATOM 830 C CA . GLN A 1 106 ? 11.449 -14.683 -34.953 1.00 37.88 106 GLN A CA 1
ATOM 831 C C . GLN A 1 106 ? 11.015 -14.510 -36.404 1.00 37.88 106 GLN A C 1
ATOM 833 O O . GLN A 1 106 ? 9.965 -13.866 -36.623 1.00 37.88 106 GLN A O 1
#

Mean predicted aligned error: 13.92 Å

Radius of gyration: 30.87 Å; Cα contacts (8 Å, |Δi|>4): 41; chains: 1; bounding box: 33×78×73 Å

Nearest PDB structures (foldseek):
  6sv1-assembly1_F  TM=7.128E-01  e=4.465E-01  Rhodospirillum rubrum
  6sv1-assembly2_R  TM=7.313E-01  e=4.751E-01  Rhodospirillum rubrum
  5n5e-assembly1_e  TM=6.256E-01  e=3.483E-01  Pyrococcus furiosus COM1
  5da5-assembly3_c  TM=7.104E-01  e=6.089E-01  Rhodospirillum rubrum
  5l89-assembly3_Z  TM=6.927E-01  e=5.723E-01  Rhodospirillum rubrum

Sequence (106 aa):
MSTATTKKKECEKHMNMQQQSGQTPMNFAQPPAILSTKDFLYIEDILSWNLAIIKKAHAYAAMCQDQDVIQAMNRTSQLHIRHYQDILNHLGKHIQTTAMAGGVMQ

Secondary structure (DSSP, 8-state):
---SSSSTTTTTTSSSS------------PPP----HHHHHHHHHHHHHHHHHHHHHHHHHTT---HHHHHHHHHHHHHHHHHHHHHHHHHHHHHHHHHHHHTS--

Solvent-accessible surface area (backbone atoms only — not comparable to full-atom values): 6551 Å² total; per-residue (Å²): 132,86,86,82,79,72,75,70,71,58,64,65,74,71,73,78,81,83,84,84,75,84,78,72,83,80,78,73,84,74,79,80,90,72,83,51,74,71,54,52,54,53,50,51,50,54,46,51,50,30,54,52,47,30,55,49,25,54,54,47,33,75,73,53,82,56,64,68,59,26,51,53,23,52,52,50,22,53,52,30,52,51,54,42,51,52,52,51,52,52,50,53,53,48,54,53,52,46,55,61,64,68,65,78,81,125